Protein AF-A0A502FQY9-F1 (afdb_monomer_lite)

Structure (mmCIF, N/CA/C/O backbone):
data_AF-A0A502FQY9-F1
#
_entry.id   AF-A0A502FQY9-F1
#
loop_
_atom_site.group_PDB
_atom_site.id
_atom_site.type_symbol
_atom_site.label_atom_id
_atom_site.label_alt_id
_atom_site.label_comp_id
_atom_site.label_asym_id
_atom_site.label_entity_id
_atom_site.label_seq_id
_atom_site.pdbx_PDB_ins_code
_atom_site.Cartn_x
_atom_site.Cartn_y
_atom_site.Cartn_z
_atom_site.occupancy
_atom_site.B_iso_or_equiv
_atom_site.auth_seq_id
_atom_site.auth_comp_id
_atom_site.auth_asym_id
_atom_site.auth_atom_id
_atom_site.pdbx_PDB_model_num
ATOM 1 N N . MET A 1 1 ? -2.161 -17.679 1.940 1.00 51.16 1 MET A N 1
ATOM 2 C CA . MET A 1 1 ? -3.485 -17.216 1.469 1.00 51.16 1 MET A CA 1
ATOM 3 C C . MET A 1 1 ? -3.613 -15.766 1.897 1.00 51.16 1 MET A C 1
ATOM 5 O O . MET A 1 1 ? -3.228 -15.488 3.025 1.00 51.16 1 MET A O 1
ATOM 9 N N . GLY A 1 2 ? -4.012 -14.861 0.998 1.00 67.69 2 GLY A N 1
ATOM 10 C CA . GLY A 1 2 ? -4.220 -13.449 1.350 1.00 67.69 2 GLY A CA 1
ATOM 11 C C . GLY A 1 2 ? -5.407 -13.287 2.303 1.00 67.69 2 GLY A C 1
ATOM 12 O O . GLY A 1 2 ? -6.257 -14.173 2.361 1.00 67.69 2 GLY A O 1
ATOM 13 N N . GLN A 1 3 ? -5.429 -12.198 3.071 1.00 80.50 3 GLN A N 1
ATOM 14 C CA . GLN A 1 3 ? -6.544 -11.841 3.955 1.00 80.50 3 GLN A CA 1
ATOM 15 C C . GLN A 1 3 ? -7.267 -10.610 3.405 1.00 80.50 3 GLN A C 1
ATOM 17 O O . GLN A 1 3 ? -6.622 -9.696 2.891 1.00 80.50 3 GLN A O 1
ATOM 22 N N . SER A 1 4 ? -8.593 -10.557 3.535 1.00 87.44 4 SER A N 1
ATOM 23 C CA . SER A 1 4 ? -9.342 -9.333 3.226 1.00 87.44 4 SER A CA 1
ATOM 24 C C . SER A 1 4 ? -9.052 -8.229 4.240 1.00 87.44 4 SER A C 1
ATOM 26 O O . SER A 1 4 ? -8.632 -8.487 5.372 1.00 87.44 4 SER A O 1
ATOM 28 N N . LEU A 1 5 ? -9.315 -6.979 3.845 1.00 86.75 5 LEU A N 1
ATOM 29 C CA . LEU A 1 5 ? -9.178 -5.836 4.746 1.00 86.75 5 LEU A CA 1
ATOM 30 C C . LEU A 1 5 ? -10.007 -6.039 6.023 1.00 86.75 5 LEU A C 1
ATOM 32 O O . LEU A 1 5 ? -9.491 -5.826 7.113 1.00 86.75 5 LEU A O 1
ATOM 36 N N . ASP A 1 6 ? -11.242 -6.530 5.915 1.00 88.12 6 ASP A N 1
ATOM 37 C CA . ASP A 1 6 ? -12.105 -6.764 7.080 1.00 88.12 6 ASP A CA 1
ATOM 38 C C . ASP A 1 6 ? -11.527 -7.824 8.033 1.00 88.12 6 ASP A C 1
ATOM 40 O O . ASP A 1 6 ? -11.563 -7.654 9.252 1.00 88.12 6 ASP A O 1
ATOM 44 N N . GLN A 1 7 ? -10.932 -8.895 7.495 1.00 87.62 7 GLN A N 1
ATOM 45 C CA . GLN A 1 7 ? -10.260 -9.920 8.301 1.00 87.62 7 GLN A CA 1
ATOM 46 C C . GLN A 1 7 ? -9.033 -9.371 9.032 1.00 87.62 7 GLN A C 1
ATOM 48 O O . GLN A 1 7 ? -8.807 -9.738 10.188 1.00 87.62 7 GLN A O 1
ATOM 53 N N . ILE A 1 8 ? -8.259 -8.503 8.375 1.00 88.94 8 ILE A N 1
ATOM 54 C CA . ILE A 1 8 ? -7.119 -7.807 8.980 1.00 88.94 8 ILE A CA 1
ATOM 55 C C . ILE A 1 8 ? -7.612 -6.877 10.092 1.00 88.94 8 ILE A C 1
ATOM 57 O O . ILE A 1 8 ? -7.128 -6.956 11.221 1.00 88.94 8 ILE A O 1
ATOM 61 N N . LEU A 1 9 ? -8.615 -6.043 9.802 1.00 88.88 9 LEU A N 1
ATOM 62 C CA . LEU A 1 9 ? -9.161 -5.061 10.740 1.00 88.88 9 LEU A CA 1
ATOM 63 C C . LEU A 1 9 ? -9.801 -5.702 11.977 1.00 88.88 9 LEU A C 1
ATOM 65 O O . LEU A 1 9 ? -9.771 -5.107 13.052 1.00 88.88 9 LEU A O 1
ATOM 69 N N . ALA A 1 10 ? -10.320 -6.925 11.859 1.00 89.00 10 ALA A N 1
ATOM 70 C CA . ALA A 1 10 ? -10.834 -7.690 12.993 1.00 89.00 10 ALA A CA 1
ATOM 71 C C . ALA A 1 10 ? -9.738 -8.203 13.952 1.00 89.00 10 ALA A C 1
ATOM 73 O O . ALA A 1 10 ? -10.039 -8.534 15.098 1.00 89.00 10 ALA A O 1
ATOM 74 N N . GLN A 1 11 ? -8.483 -8.299 13.500 1.00 88.88 11 GLN A N 1
ATOM 75 C CA . GLN A 1 11 ? -7.381 -8.936 14.240 1.00 88.88 11 GLN A CA 1
ATOM 76 C C . GLN A 1 11 ? -6.278 -7.968 14.684 1.00 88.88 11 GLN A C 1
ATOM 78 O O . GLN A 1 11 ? -5.497 -8.303 15.581 1.00 88.88 11 GLN A O 1
ATOM 83 N N . VAL A 1 12 ? -6.182 -6.810 14.030 1.00 90.75 12 VAL A N 1
ATOM 84 C CA . VAL A 1 12 ? -5.069 -5.868 14.172 1.00 90.75 12 VAL A CA 1
ATOM 85 C C . VAL A 1 12 ? -5.253 -4.913 15.364 1.00 90.75 12 VAL A C 1
ATOM 87 O O . VAL A 1 12 ? -6.312 -4.312 15.580 1.00 90.75 12 VAL A O 1
ATOM 90 N N . GLY A 1 13 ? -4.205 -4.784 16.175 1.00 89.31 13 GLY A N 1
ATOM 91 C CA . GLY A 1 13 ? -4.070 -3.807 17.254 1.00 89.31 13 GLY A CA 1
ATOM 92 C C . GLY A 1 13 ? -3.469 -2.483 16.777 1.00 89.31 13 GLY A C 1
ATOM 93 O O . GLY A 1 13 ? -2.853 -2.418 15.722 1.00 89.31 13 GLY A O 1
ATOM 94 N N . ASP A 1 14 ? -3.653 -1.409 17.550 1.00 90.38 14 ASP A N 1
ATOM 95 C CA . ASP A 1 14 ? -2.985 -0.134 17.243 1.00 90.38 14 ASP A CA 1
ATOM 96 C C . ASP A 1 14 ? -1.467 -0.314 17.363 1.00 90.38 14 ASP A C 1
ATOM 98 O O . ASP A 1 14 ? -1.003 -0.877 18.355 1.00 90.38 14 ASP A O 1
ATOM 102 N N . GLY A 1 15 ? -0.714 0.125 16.355 1.00 87.94 15 GLY A N 1
ATOM 103 C CA . GLY A 1 15 ? 0.733 -0.080 16.268 1.00 87.94 15 GLY A CA 1
ATOM 104 C C . GLY A 1 15 ? 1.170 -1.445 15.723 1.00 87.94 15 GLY A C 1
ATOM 105 O O . GLY A 1 15 ? 2.368 -1.645 15.533 1.00 87.94 15 GLY A O 1
ATOM 106 N N . ASP A 1 16 ? 0.245 -2.369 15.436 1.00 91.00 16 ASP A N 1
ATOM 107 C CA . ASP A 1 16 ? 0.587 -3.618 14.750 1.00 91.00 16 ASP A CA 1
ATOM 108 C C . ASP A 1 16 ? 0.994 -3.342 13.296 1.00 91.00 16 ASP A C 1
ATOM 110 O O . ASP A 1 16 ? 0.508 -2.414 12.640 1.00 91.00 16 ASP A O 1
ATOM 114 N N . THR A 1 17 ? 1.852 -4.208 12.768 1.00 91.00 17 THR A N 1
ATOM 115 C CA . THR A 1 17 ? 2.366 -4.108 11.406 1.00 91.00 17 THR A CA 1
ATOM 116 C C . THR A 1 17 ? 1.635 -5.084 10.492 1.00 91.00 17 THR A C 1
ATOM 118 O O . THR A 1 17 ? 1.521 -6.267 10.795 1.00 91.00 17 THR A O 1
ATOM 121 N N . ILE A 1 18 ? 1.172 -4.625 9.335 1.00 89.88 18 ILE A N 1
ATOM 122 C CA . ILE A 1 18 ? 0.517 -5.447 8.318 1.00 89.88 18 ILE A CA 1
ATOM 123 C C . ILE A 1 18 ? 1.449 -5.587 7.121 1.00 89.88 18 ILE A C 1
ATOM 125 O O . ILE A 1 18 ? 1.831 -4.594 6.505 1.00 89.88 18 ILE A O 1
ATOM 129 N N . ASN A 1 19 ? 1.784 -6.825 6.770 1.00 87.50 19 ASN A N 1
ATOM 130 C CA . ASN A 1 19 ? 2.596 -7.132 5.599 1.00 87.50 19 ASN A CA 1
ATOM 131 C C . ASN A 1 19 ? 1.725 -7.017 4.345 1.00 87.50 19 ASN A C 1
ATOM 133 O O . ASN A 1 19 ? 0.639 -7.600 4.273 1.00 87.50 19 ASN A O 1
ATOM 137 N N . VAL A 1 20 ? 2.206 -6.288 3.344 1.00 87.19 20 VAL A N 1
ATOM 138 C CA . VAL A 1 20 ? 1.451 -5.948 2.140 1.00 87.19 20 VAL A CA 1
ATOM 139 C C . VAL A 1 20 ? 2.305 -6.175 0.901 1.00 87.19 20 VAL A C 1
ATOM 141 O O . VAL A 1 20 ? 3.488 -5.837 0.864 1.00 87.19 20 VAL A O 1
ATOM 144 N N . SER A 1 21 ? 1.676 -6.700 -0.149 1.00 85.88 21 SER A N 1
ATOM 145 C CA . SER A 1 21 ? 2.202 -6.616 -1.510 1.00 85.88 21 SER A CA 1
ATOM 146 C C . SER A 1 21 ? 1.310 -5.727 -2.357 1.00 85.88 21 SER A C 1
ATOM 148 O O . SER A 1 21 ? 0.088 -5.881 -2.356 1.00 85.88 21 SER A O 1
ATOM 150 N N . MET A 1 22 ? 1.926 -4.837 -3.117 1.00 84.94 22 MET A N 1
ATOM 151 C CA . MET A 1 22 ? 1.259 -3.977 -4.076 1.00 84.94 22 MET A CA 1
ATOM 152 C C . MET A 1 22 ? 1.730 -4.319 -5.480 1.00 84.94 22 MET A C 1
ATOM 154 O O . MET A 1 22 ? 2.911 -4.580 -5.685 1.00 84.94 22 MET A O 1
ATOM 158 N N . VAL A 1 23 ? 0.825 -4.283 -6.450 1.00 82.06 23 VAL A N 1
ATOM 159 C CA . VAL A 1 23 ? 1.150 -4.425 -7.871 1.00 82.06 23 VAL A CA 1
ATOM 160 C C . VAL A 1 23 ? 0.512 -3.274 -8.627 1.00 82.06 23 VAL A C 1
ATOM 162 O O . VAL A 1 23 ? -0.636 -2.911 -8.365 1.00 82.06 23 VAL A O 1
ATOM 165 N N . SER A 1 24 ? 1.249 -2.701 -9.572 1.00 79.56 24 SER A N 1
ATOM 166 C CA . SER A 1 24 ? 0.719 -1.721 -10.504 1.00 79.56 24 SER A CA 1
ATOM 167 C C . SER A 1 24 ? 1.080 -2.087 -11.936 1.00 79.56 24 SER A C 1
ATOM 169 O O . SER A 1 24 ? 2.211 -2.472 -12.217 1.00 79.56 24 SER A O 1
ATOM 171 N N . ASN A 1 25 ? 0.110 -1.982 -12.843 1.00 73.19 25 ASN A N 1
ATOM 172 C CA . ASN A 1 25 ? 0.365 -2.099 -14.276 1.00 73.19 25 ASN A CA 1
ATOM 173 C C . ASN A 1 25 ? 0.540 -0.692 -14.837 1.00 73.19 25 ASN A C 1
ATOM 175 O O . ASN A 1 25 ? -0.445 -0.025 -15.163 1.00 73.19 25 ASN A O 1
ATOM 179 N N . GLN A 1 26 ? 1.785 -0.234 -14.863 1.00 63.34 26 GLN A N 1
ATOM 180 C CA . GLN A 1 26 ? 2.131 1.079 -15.373 1.00 63.34 26 GLN A CA 1
ATOM 181 C C . GLN A 1 26 ? 2.461 0.909 -16.853 1.00 63.34 26 GLN A C 1
ATOM 183 O O . GLN A 1 26 ? 3.261 0.064 -17.240 1.00 63.34 26 GLN A O 1
ATOM 188 N N . ASP A 1 27 ? 1.787 1.670 -17.704 1.00 53.50 27 ASP A N 1
ATOM 189 C CA . ASP A 1 27 ? 2.149 1.797 -19.116 1.00 53.50 27 ASP A CA 1
ATOM 190 C C . ASP A 1 27 ? 2.053 0.495 -19.945 1.00 53.50 27 ASP A C 1
ATOM 192 O O . ASP A 1 27 ? 3.012 0.085 -20.590 1.00 53.50 27 ASP A O 1
ATOM 196 N N . ASN A 1 28 ? 0.868 -0.136 -19.973 1.00 48.47 28 ASN A N 1
ATOM 197 C CA . ASN A 1 28 ? 0.461 -1.165 -20.955 1.00 48.47 28 ASN A CA 1
ATOM 198 C C . ASN A 1 28 ? 1.466 -2.332 -21.168 1.00 48.47 28 ASN A C 1
ATOM 200 O O . ASN A 1 28 ? 1.429 -3.001 -22.203 1.00 48.47 28 ASN A O 1
ATOM 204 N N . GLY A 1 29 ? 2.362 -2.574 -20.201 1.00 48.16 29 GLY A N 1
ATOM 205 C CA . GLY A 1 29 ? 3.486 -3.500 -20.347 1.00 48.16 29 GLY A CA 1
ATOM 206 C C . GLY A 1 29 ? 4.486 -3.545 -19.183 1.00 48.16 29 GLY A C 1
ATOM 207 O O . GLY A 1 29 ? 5.155 -4.568 -19.041 1.00 48.16 29 GLY A O 1
ATOM 208 N N . ILE A 1 30 ? 4.586 -2.514 -18.328 1.00 55.84 30 ILE A N 1
ATOM 209 C CA . ILE A 1 30 ? 5.515 -2.513 -17.183 1.00 55.84 30 ILE A CA 1
ATOM 210 C C . ILE A 1 30 ? 4.746 -2.791 -15.887 1.00 55.84 30 ILE A C 1
ATOM 212 O O . ILE A 1 30 ? 4.132 -1.915 -15.278 1.00 55.84 30 ILE A O 1
ATOM 216 N N . ALA A 1 31 ? 4.813 -4.036 -15.417 1.00 58.81 31 ALA A N 1
ATOM 217 C CA . ALA A 1 31 ? 4.364 -4.359 -14.070 1.00 58.81 31 ALA A CA 1
ATOM 218 C C . ALA A 1 31 ? 5.412 -3.868 -13.057 1.00 58.81 31 ALA A C 1
ATOM 220 O O . ALA A 1 31 ? 6.583 -4.250 -13.133 1.00 58.81 31 ALA A O 1
ATOM 221 N N . SER A 1 32 ? 5.010 -3.044 -12.097 1.00 71.00 32 SER A N 1
ATOM 222 C CA . SER A 1 32 ? 5.785 -2.804 -10.882 1.00 71.00 32 SER A CA 1
ATOM 223 C C . SER A 1 32 ? 5.134 -3.543 -9.724 1.00 71.00 32 SER A C 1
ATOM 225 O O . SER A 1 32 ? 3.911 -3.683 -9.661 1.00 71.00 32 SER A O 1
ATOM 227 N N . TYR A 1 33 ? 5.950 -4.050 -8.808 1.00 75.50 33 TYR A N 1
ATOM 228 C CA . TYR A 1 33 ? 5.453 -4.594 -7.555 1.00 75.50 33 TYR A CA 1
ATOM 229 C C . TYR A 1 33 ? 6.251 -4.017 -6.397 1.00 75.50 33 TYR A C 1
ATOM 231 O O . TYR A 1 33 ? 7.446 -3.754 -6.516 1.00 75.50 33 TYR A O 1
ATOM 239 N N . ALA A 1 34 ? 5.580 -3.793 -5.279 1.00 78.31 34 ALA A N 1
ATOM 240 C CA . ALA A 1 34 ? 6.203 -3.346 -4.052 1.00 78.31 34 ALA A CA 1
ATOM 241 C C . ALA A 1 34 ? 5.830 -4.299 -2.926 1.00 78.31 34 ALA A C 1
ATOM 243 O O . ALA A 1 34 ? 4.692 -4.759 -2.843 1.00 78.31 34 ALA A O 1
ATOM 244 N N . VAL A 1 35 ? 6.789 -4.595 -2.060 1.00 80.56 35 VAL A N 1
ATOM 245 C CA . VAL A 1 35 ? 6.553 -5.372 -0.843 1.00 80.56 35 VAL A CA 1
ATOM 246 C C . VAL A 1 35 ? 7.053 -4.583 0.348 1.00 80.56 35 VAL A C 1
ATOM 248 O O . VAL A 1 35 ? 8.053 -3.868 0.271 1.00 80.56 35 VAL A O 1
ATOM 251 N N . GLY A 1 36 ? 6.323 -4.688 1.444 1.00 85.19 36 GLY A N 1
ATOM 252 C CA . GLY A 1 36 ? 6.646 -3.958 2.649 1.00 85.19 36 GLY A CA 1
ATOM 253 C C . GLY A 1 36 ? 5.558 -4.106 3.688 1.00 85.19 36 GLY A C 1
ATOM 254 O O . GLY A 1 36 ? 4.709 -4.998 3.621 1.00 85.19 36 GLY A O 1
ATOM 255 N N . SER A 1 37 ? 5.606 -3.202 4.648 1.00 88.31 37 SER A N 1
ATOM 256 C CA . SER A 1 37 ? 4.842 -3.292 5.874 1.00 88.31 37 SER A CA 1
ATOM 257 C C . SER A 1 37 ? 4.205 -1.950 6.201 1.00 88.31 37 SER A C 1
ATOM 259 O O . SER A 1 37 ? 4.853 -0.909 6.096 1.00 88.31 37 SER A O 1
ATOM 261 N N . LEU A 1 38 ? 2.931 -1.968 6.588 1.00 90.81 38 LEU A N 1
ATOM 262 C CA . LEU A 1 38 ? 2.192 -0.783 7.017 1.00 90.81 38 LEU A CA 1
ATOM 263 C C . LEU A 1 38 ? 1.856 -0.895 8.498 1.00 90.81 38 LEU A C 1
ATOM 265 O O . LEU A 1 38 ? 1.286 -1.893 8.927 1.00 90.81 38 LEU A O 1
ATOM 269 N N . VAL A 1 39 ? 2.156 0.144 9.262 1.00 92.56 39 VAL A N 1
ATOM 270 C CA . VAL A 1 39 ? 1.718 0.282 10.647 1.00 92.56 39 VAL A CA 1
ATOM 271 C C . VAL A 1 39 ? 0.246 0.672 10.651 1.00 92.56 39 VAL A C 1
ATOM 273 O O . VAL A 1 39 ? -0.170 1.595 9.944 1.00 92.56 39 VAL A O 1
ATOM 276 N N . PHE A 1 40 ? -0.556 -0.046 11.431 1.00 92.62 40 PHE A N 1
ATOM 277 C CA . PHE A 1 40 ? -1.951 0.297 11.637 1.00 92.62 40 PHE A CA 1
ATOM 278 C C . PHE A 1 40 ? -2.097 1.337 12.740 1.00 92.62 40 PHE A C 1
ATOM 280 O O . PHE A 1 40 ? -1.624 1.155 13.860 1.00 92.62 40 PHE A O 1
ATOM 287 N N . HIS A 1 41 ? -2.824 2.401 12.422 1.00 91.06 41 HIS A N 1
ATOM 288 C CA . HIS A 1 41 ? -3.241 3.423 13.363 1.00 91.06 41 HIS A CA 1
ATOM 289 C C . HIS A 1 41 ? -4.761 3.395 13.481 1.00 91.06 41 HIS A C 1
ATOM 291 O O . HIS A 1 41 ? -5.478 3.643 12.501 1.00 91.06 41 HIS A O 1
ATOM 297 N N . LYS A 1 42 ? -5.266 3.111 14.682 1.00 88.56 42 LYS A N 1
ATOM 298 C CA . LYS A 1 42 ? -6.704 3.157 14.964 1.00 88.56 42 LYS A CA 1
ATOM 299 C C . LYS A 1 42 ? -7.240 4.573 14.778 1.00 88.56 42 LYS A C 1
ATOM 301 O O . LYS A 1 42 ? -6.528 5.566 14.925 1.00 88.56 42 LYS A O 1
ATOM 306 N N . ALA A 1 43 ? -8.530 4.663 14.461 1.00 85.88 43 ALA A N 1
ATOM 307 C CA . ALA A 1 43 ? -9.210 5.949 14.422 1.00 85.88 43 ALA A CA 1
ATOM 308 C C . ALA A 1 43 ? -9.120 6.620 15.801 1.00 85.88 43 ALA A C 1
ATOM 310 O O . ALA A 1 43 ? -9.351 5.980 16.828 1.00 85.88 43 ALA A O 1
ATOM 311 N N . THR A 1 44 ? -8.799 7.910 15.819 1.00 77.19 44 THR A N 1
ATOM 312 C CA . THR A 1 44 ? -8.756 8.723 17.042 1.00 77.19 44 THR A CA 1
ATOM 313 C C . THR A 1 44 ? -9.689 9.921 16.877 1.00 77.19 44 THR A C 1
ATOM 315 O O . THR A 1 44 ? -9.854 10.432 15.773 1.00 77.19 44 THR A O 1
ATOM 318 N N . GLY A 1 45 ? -10.323 10.390 17.953 1.00 64.25 45 GLY A N 1
ATOM 319 C CA . GLY A 1 45 ? -11.094 11.644 17.924 1.00 64.25 45 GLY A CA 1
ATOM 320 C C . GLY A 1 45 ? -12.615 11.532 18.078 1.00 64.25 45 GLY A C 1
ATOM 321 O O . GLY A 1 45 ? -13.178 10.444 18.155 1.00 64.25 45 GLY A O 1
ATOM 322 N N . GLY A 1 46 ? -13.245 12.706 18.228 1.00 56.09 46 GLY A N 1
ATOM 323 C CA . GLY A 1 46 ? -14.449 12.919 19.039 1.00 56.09 46 GLY A CA 1
ATOM 324 C C . GLY A 1 46 ? -15.830 12.778 18.389 1.00 56.09 46 GLY A C 1
ATOM 325 O O . GLY A 1 46 ? -15.996 12.696 17.175 1.00 56.09 46 GLY A O 1
ATOM 326 N N . VAL A 1 47 ? -16.840 12.817 19.264 1.00 52.56 47 VAL A N 1
ATOM 327 C CA . VAL A 1 47 ? -18.279 12.808 18.959 1.00 52.56 47 VAL A CA 1
ATOM 328 C C . VAL A 1 47 ? -18.852 14.197 19.262 1.00 52.56 47 VAL A C 1
ATOM 330 O O . VAL A 1 47 ? -18.773 14.621 20.408 1.00 52.56 47 VAL A O 1
ATOM 333 N N . ILE A 1 48 ? -19.383 14.881 18.238 1.00 50.03 48 ILE A N 1
ATOM 334 C CA . ILE A 1 48 ? -20.352 16.015 18.170 1.00 50.03 48 ILE A CA 1
ATOM 335 C C . ILE A 1 48 ? -20.196 17.245 19.121 1.00 50.03 48 ILE A C 1
ATOM 337 O O . ILE A 1 48 ? -20.646 18.325 18.755 1.00 50.03 48 ILE A O 1
ATOM 341 N N . PHE A 1 49 ? -19.497 17.192 20.258 1.00 51.69 49 PHE A N 1
ATOM 342 C CA . PHE A 1 49 ? -19.379 18.289 21.232 1.00 51.69 49 PHE A CA 1
ATOM 343 C C . PHE A 1 49 ? -17.932 18.497 21.713 1.00 51.69 49 PHE A C 1
ATOM 345 O O . PHE A 1 49 ? -17.546 18.058 22.791 1.00 51.69 49 PHE A O 1
ATOM 352 N N . GLY A 1 50 ? -17.115 19.189 20.912 1.00 63.34 50 GLY A N 1
ATOM 353 C CA . GLY A 1 50 ? -15.833 19.752 21.373 1.00 63.34 50 GLY A CA 1
ATOM 354 C C . GLY A 1 50 ? -14.681 18.762 21.596 1.00 63.34 50 GLY A C 1
ATOM 355 O O . GLY A 1 50 ? -13.663 19.140 22.171 1.00 63.34 50 GLY A O 1
ATOM 356 N N . GLY A 1 51 ? -14.816 17.511 21.147 1.00 64.81 51 GLY A N 1
ATOM 357 C CA . GLY A 1 51 ? -13.731 16.530 21.198 1.00 64.81 51 GLY A CA 1
ATOM 358 C C . GLY A 1 51 ? -12.573 16.843 20.233 1.00 64.81 51 GLY A C 1
ATOM 359 O O . GLY A 1 51 ? -12.718 17.675 19.331 1.00 64.81 51 GLY A O 1
ATOM 360 N N . PRO A 1 52 ? -11.419 16.165 20.389 1.00 69.50 52 PRO A N 1
ATOM 361 C CA . PRO A 1 52 ? -10.296 16.300 19.465 1.00 69.50 52 PRO A CA 1
ATOM 362 C C . PRO A 1 52 ? -10.716 15.955 18.029 1.00 69.50 52 PRO A C 1
ATOM 364 O O . PRO A 1 52 ? -11.665 15.190 17.820 1.00 69.50 52 PRO A O 1
ATOM 367 N N . ARG A 1 53 ? -10.009 16.530 17.041 1.00 71.62 53 ARG A N 1
ATOM 368 C CA . ARG A 1 53 ? -10.291 16.323 15.609 1.00 71.62 53 ARG A CA 1
ATOM 369 C C . ARG A 1 53 ? -10.417 14.829 15.306 1.00 71.62 53 ARG A C 1
ATOM 371 O O . ARG A 1 53 ? -9.590 14.039 15.751 1.00 71.62 53 ARG A O 1
ATOM 378 N N . PHE A 1 54 ? -11.450 14.465 14.549 1.00 78.19 54 PHE A N 1
ATOM 379 C CA . PHE A 1 54 ? -11.612 13.103 14.058 1.00 78.19 54 PHE A CA 1
ATOM 380 C C . PHE A 1 54 ? -10.503 12.785 13.050 1.00 78.19 54 PHE A C 1
ATOM 382 O O . PHE A 1 54 ? -10.362 13.464 12.030 1.00 78.19 54 PHE A O 1
ATOM 389 N N . HIS A 1 55 ? -9.737 11.744 13.344 1.00 77.81 55 HIS A N 1
ATOM 390 C CA . HIS A 1 55 ? -8.747 11.143 12.471 1.00 77.81 55 HIS A CA 1
ATOM 391 C C . HIS A 1 55 ? -9.226 9.732 12.112 1.00 77.81 55 HIS A C 1
ATOM 393 O O . HIS A 1 55 ? -9.370 8.897 13.012 1.00 77.81 55 HIS A O 1
ATOM 399 N N . PRO A 1 56 ? -9.480 9.441 10.823 1.00 83.31 56 PRO A N 1
ATOM 400 C CA . PRO A 1 56 ? -9.870 8.101 10.409 1.00 83.31 56 PRO A CA 1
ATOM 401 C C . PRO A 1 56 ? -8.744 7.103 10.697 1.00 83.31 56 PRO A C 1
ATOM 403 O O . PRO A 1 56 ? -7.572 7.481 10.796 1.00 83.31 56 PRO A O 1
ATOM 406 N N . ALA A 1 57 ? -9.102 5.822 10.803 1.00 89.50 57 ALA A N 1
ATOM 407 C CA . ALA A 1 57 ? -8.107 4.759 10.873 1.00 89.50 57 ALA A CA 1
ATOM 408 C C . ALA A 1 57 ? -7.230 4.799 9.615 1.00 89.50 57 ALA A C 1
ATOM 410 O O . ALA A 1 57 ? -7.706 5.144 8.528 1.00 89.50 57 ALA A O 1
ATOM 411 N N . ARG A 1 58 ? -5.945 4.472 9.743 1.00 91.69 58 ARG A N 1
ATOM 412 C CA . ARG A 1 58 ? -5.027 4.488 8.602 1.00 91.69 58 ARG A CA 1
ATOM 413 C C . ARG A 1 58 ? -3.962 3.407 8.683 1.00 91.69 58 ARG A C 1
ATOM 415 O O . ARG A 1 58 ? -3.622 2.937 9.761 1.00 91.69 58 ARG A O 1
ATOM 422 N N . LEU A 1 59 ? -3.435 3.055 7.520 1.00 91.50 59 LEU A N 1
ATOM 423 C CA . LEU A 1 59 ? -2.254 2.221 7.335 1.00 91.50 59 LEU A CA 1
ATOM 424 C C . LEU A 1 59 ? -1.130 3.108 6.815 1.00 91.50 59 LEU A C 1
ATOM 426 O O . LEU A 1 59 ? -1.348 3.844 5.855 1.00 91.50 59 LEU A O 1
ATOM 430 N N . GLU A 1 60 ? 0.048 3.066 7.420 1.00 92.25 60 GLU A N 1
ATOM 431 C CA . GLU A 1 60 ? 1.141 3.979 7.078 1.00 92.25 60 GLU A CA 1
ATOM 432 C C . GLU A 1 60 ? 2.478 3.238 7.003 1.00 92.25 60 GLU A C 1
ATOM 434 O O . GLU A 1 60 ? 2.807 2.448 7.881 1.00 92.25 60 GLU A O 1
ATOM 439 N N . SER A 1 61 ? 3.251 3.460 5.939 1.00 89.12 61 SER A N 1
ATOM 440 C CA . SER A 1 61 ? 4.610 2.925 5.826 1.00 89.12 61 SER A CA 1
ATOM 441 C C . SER A 1 61 ? 5.524 3.614 6.833 1.00 89.12 61 SER A C 1
ATOM 443 O O . SER A 1 61 ? 5.536 4.846 6.887 1.00 89.12 61 SER A O 1
ATOM 445 N N . ASP A 1 62 ? 6.336 2.847 7.557 1.00 81.00 62 ASP A N 1
ATOM 446 C CA . ASP A 1 62 ? 7.364 3.406 8.437 1.00 81.00 62 ASP A CA 1
ATOM 447 C C . ASP A 1 62 ? 8.397 4.200 7.603 1.00 81.00 62 ASP A C 1
ATOM 449 O O . ASP A 1 62 ? 9.005 3.634 6.689 1.00 81.00 62 ASP A O 1
ATOM 453 N N . PRO A 1 63 ? 8.641 5.494 7.891 1.00 69.06 63 PRO A N 1
ATOM 454 C CA . PRO A 1 63 ? 9.692 6.271 7.234 1.00 69.06 63 PRO A CA 1
ATOM 455 C C . PRO A 1 63 ? 11.095 5.655 7.364 1.00 69.06 63 PRO A C 1
ATOM 457 O O . PRO A 1 63 ? 11.947 5.903 6.510 1.00 69.06 63 PRO A O 1
ATOM 460 N N . GLY A 1 64 ? 11.343 4.864 8.414 1.00 67.81 64 GLY A N 1
ATOM 461 C CA . GLY A 1 64 ? 12.577 4.103 8.616 1.00 67.81 64 GLY A CA 1
ATOM 462 C C . GLY A 1 64 ? 12.640 2.787 7.831 1.00 67.81 64 GLY A C 1
ATOM 463 O O . GLY A 1 64 ? 13.733 2.256 7.630 1.00 67.81 64 GLY A O 1
ATOM 464 N N . GLN A 1 65 ? 11.499 2.279 7.351 1.00 72.62 65 GLN A N 1
ATOM 465 C CA . GLN A 1 65 ? 11.380 1.060 6.541 1.00 72.62 65 GLN A CA 1
ATOM 466 C C . GLN A 1 65 ? 10.383 1.252 5.380 1.00 72.62 65 GLN A C 1
ATOM 468 O O . GLN A 1 65 ? 9.316 0.631 5.354 1.00 72.62 65 GLN A O 1
ATOM 473 N N . PRO A 1 66 ? 10.707 2.116 4.398 1.00 74.88 66 PRO A N 1
ATOM 474 C CA . PRO A 1 66 ? 9.861 2.305 3.226 1.00 74.88 66 PRO A CA 1
ATOM 475 C C . PRO A 1 66 ? 9.781 1.029 2.384 1.00 74.88 66 PRO A C 1
ATOM 477 O O . PRO A 1 66 ? 10.699 0.206 2.385 1.00 74.88 66 PRO A O 1
ATOM 480 N N . PHE A 1 67 ? 8.702 0.905 1.611 1.00 75.88 67 PHE A N 1
ATOM 481 C CA . PHE A 1 67 ? 8.487 -0.234 0.721 1.00 75.88 67 PHE A CA 1
ATOM 482 C C . PHE A 1 67 ? 9.602 -0.322 -0.319 1.00 75.88 67 PHE A C 1
ATOM 484 O O . PHE A 1 67 ? 10.014 0.696 -0.886 1.00 75.88 67 PHE A O 1
ATOM 491 N N . ASP A 1 68 ? 10.034 -1.549 -0.602 1.00 71.94 68 ASP A N 1
ATOM 492 C CA . ASP A 1 68 ? 10.919 -1.837 -1.721 1.00 71.94 68 ASP A CA 1
ATOM 493 C C . ASP A 1 68 ? 10.079 -1.992 -2.983 1.00 71.94 68 ASP A C 1
ATOM 495 O O . ASP A 1 68 ? 9.300 -2.941 -3.112 1.00 71.94 68 ASP A O 1
ATOM 499 N N . MET A 1 69 ? 10.220 -1.039 -3.906 1.00 73.50 69 MET A N 1
ATOM 500 C CA . MET A 1 69 ? 9.569 -1.088 -5.206 1.00 73.50 69 MET A CA 1
ATOM 501 C C . MET A 1 69 ? 10.513 -1.669 -6.258 1.00 73.50 69 MET A C 1
ATOM 503 O O . MET A 1 69 ? 11.627 -1.186 -6.480 1.00 73.50 69 MET A O 1
ATOM 507 N N . PHE A 1 70 ? 10.014 -2.686 -6.950 1.00 70.19 70 PHE A N 1
ATOM 508 C CA . PHE A 1 70 ? 10.677 -3.382 -8.036 1.00 70.19 70 PHE A CA 1
ATOM 509 C C . PHE A 1 70 ? 9.946 -3.075 -9.343 1.00 70.19 70 PHE A C 1
ATOM 511 O O . PHE A 1 70 ? 8.732 -3.261 -9.458 1.00 70.19 70 PHE A O 1
ATOM 518 N N . PHE A 1 71 ? 10.692 -2.634 -10.350 1.00 63.34 71 PHE A N 1
ATOM 519 C CA . PHE A 1 71 ? 10.191 -2.528 -11.717 1.00 63.34 71 PHE 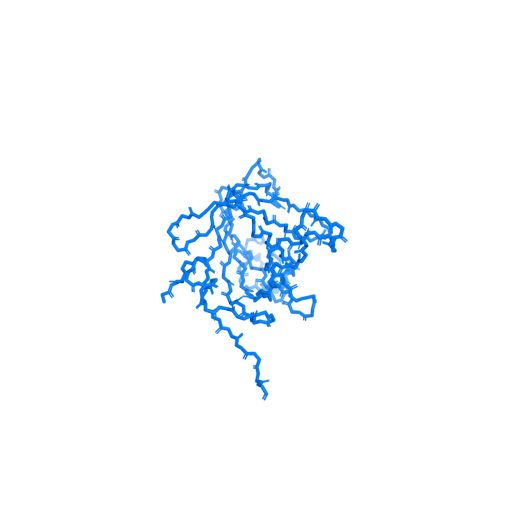A CA 1
ATOM 520 C C . PHE A 1 71 ? 10.552 -3.814 -12.463 1.00 63.34 71 PHE A C 1
ATOM 522 O O . PHE A 1 71 ? 11.730 -4.169 -12.535 1.00 63.34 71 PHE A O 1
ATOM 529 N N . SER A 1 72 ? 9.555 -4.546 -12.974 1.00 54.44 72 SER A N 1
ATOM 530 C CA . SER A 1 72 ? 9.779 -5.869 -13.588 1.00 54.44 72 SER A CA 1
ATOM 531 C C . SER A 1 72 ? 10.568 -5.831 -14.905 1.00 54.44 72 SER A C 1
ATOM 533 O O . SER A 1 72 ? 11.012 -6.875 -15.384 1.00 54.44 72 SER A O 1
ATOM 535 N N . ASP A 1 73 ? 10.796 -4.646 -15.475 1.00 51.03 73 ASP A N 1
ATOM 536 C CA . ASP A 1 73 ? 11.598 -4.434 -16.680 1.00 51.03 73 ASP A CA 1
ATOM 537 C C . ASP A 1 73 ? 13.111 -4.288 -16.404 1.00 51.03 73 ASP A C 1
ATOM 539 O O . ASP A 1 73 ? 13.917 -4.445 -17.325 1.00 51.03 73 ASP A O 1
ATOM 543 N N . ARG A 1 74 ? 13.538 -4.082 -15.147 1.00 47.16 74 ARG A N 1
ATOM 544 C CA . ARG A 1 74 ? 14.959 -4.030 -14.754 1.00 47.16 74 ARG A CA 1
ATOM 545 C C . ARG A 1 74 ? 15.530 -5.450 -14.636 1.00 47.16 74 ARG A C 1
ATOM 547 O O . ARG A 1 74 ? 15.584 -6.029 -13.552 1.00 47.16 74 ARG A O 1
ATOM 554 N N . ARG A 1 75 ? 15.958 -6.045 -15.755 1.00 45.38 75 ARG A N 1
ATOM 555 C CA . ARG A 1 75 ? 16.603 -7.374 -15.755 1.00 45.38 75 ARG A CA 1
ATOM 556 C C . ARG A 1 75 ? 17.947 -7.323 -15.013 1.00 45.38 75 ARG A C 1
ATOM 558 O O . ARG A 1 75 ? 18.781 -6.465 -15.261 1.00 45.38 75 ARG A O 1
ATOM 565 N N . LEU A 1 76 ? 18.133 -8.287 -14.114 1.00 43.91 76 LEU A N 1
ATOM 566 C CA . LEU A 1 76 ? 19.173 -8.450 -13.083 1.00 43.91 76 LEU A CA 1
ATOM 567 C C . LEU A 1 76 ? 20.660 -8.434 -13.516 1.00 43.91 76 LEU A C 1
ATOM 569 O O . LEU A 1 76 ? 21.523 -8.712 -12.686 1.00 43.91 76 LEU A O 1
ATOM 573 N N . ALA A 1 77 ? 21.000 -8.136 -14.768 1.00 47.28 77 ALA A N 1
ATOM 574 C CA . ALA A 1 77 ? 22.375 -8.213 -15.256 1.00 47.28 77 ALA A CA 1
ATOM 575 C C . ALA A 1 77 ? 22.965 -6.811 -15.466 1.00 47.28 77 ALA A C 1
ATOM 577 O O . ALA A 1 77 ? 22.583 -6.100 -16.392 1.00 47.28 77 ALA A O 1
ATOM 578 N N . ILE A 1 78 ? 23.943 -6.421 -14.639 1.00 51.94 78 ILE A N 1
ATOM 579 C CA . ILE A 1 78 ? 24.929 -5.431 -15.084 1.00 51.94 78 ILE A CA 1
ATOM 580 C C . ILE A 1 78 ? 25.743 -6.141 -16.162 1.00 51.94 78 ILE A C 1
ATOM 582 O O . ILE A 1 78 ? 26.545 -7.018 -15.837 1.00 51.94 78 ILE A O 1
ATOM 586 N N . ASP A 1 79 ? 25.516 -5.809 -17.431 1.00 50.34 79 ASP A N 1
ATOM 587 C CA . ASP A 1 79 ? 26.311 -6.391 -18.507 1.00 50.34 79 ASP A CA 1
ATOM 588 C C . ASP A 1 79 ? 27.787 -6.000 -18.306 1.00 50.34 79 ASP A C 1
ATOM 590 O O . ASP A 1 79 ? 28.108 -4.799 -18.325 1.00 50.34 79 ASP A O 1
ATOM 594 N N . PRO A 1 80 ? 28.709 -6.970 -18.116 1.00 56.81 80 PRO A N 1
ATOM 595 C CA . PRO A 1 80 ? 30.131 -6.665 -18.122 1.00 56.81 80 PRO A CA 1
ATOM 596 C C . PRO A 1 80 ? 30.493 -6.011 -19.465 1.00 56.81 80 PRO A C 1
ATOM 598 O O . PRO A 1 80 ? 29.871 -6.318 -20.490 1.00 56.81 80 PRO A O 1
ATOM 601 N N . PRO A 1 81 ? 31.464 -5.078 -19.496 1.00 57.91 81 PRO A N 1
ATOM 602 C CA . PRO A 1 81 ? 31.866 -4.446 -20.745 1.00 57.91 81 PRO A CA 1
ATOM 603 C C . PRO A 1 81 ? 32.245 -5.524 -21.777 1.00 57.91 81 PRO A C 1
ATOM 605 O O . PRO A 1 81 ? 32.885 -6.513 -21.407 1.00 57.91 81 PRO A O 1
ATOM 608 N N . PRO A 1 82 ? 31.840 -5.373 -23.054 1.00 56.94 82 PRO A N 1
ATOM 609 C CA . PRO A 1 82 ? 32.163 -6.352 -24.082 1.00 56.94 82 PRO A CA 1
ATOM 610 C C . PRO A 1 82 ? 33.679 -6.524 -24.184 1.00 56.94 82 PRO A C 1
ATOM 612 O O . PRO A 1 82 ? 34.438 -5.565 -24.011 1.00 56.94 82 PRO A O 1
ATOM 615 N N . ALA A 1 83 ? 34.120 -7.749 -24.473 1.00 67.81 83 ALA A N 1
ATOM 616 C CA . ALA A 1 83 ? 35.532 -8.020 -24.697 1.00 67.81 83 ALA A CA 1
ATOM 617 C C . ALA A 1 83 ? 36.066 -7.110 -25.825 1.00 67.81 83 ALA A C 1
ATOM 619 O O . ALA A 1 83 ? 35.318 -6.823 -26.773 1.00 67.81 83 ALA A O 1
ATOM 620 N N . PRO A 1 84 ? 37.332 -6.652 -25.756 1.00 70.94 84 PRO A N 1
ATOM 621 C CA . PRO A 1 84 ? 37.914 -5.790 -26.780 1.00 70.94 84 PRO A CA 1
ATOM 622 C C . PRO A 1 84 ? 37.697 -6.365 -28.186 1.00 70.94 84 PRO A C 1
ATOM 624 O O . PRO A 1 84 ? 37.971 -7.537 -28.428 1.00 70.94 84 PRO A O 1
ATOM 627 N N . GLY A 1 85 ? 37.177 -5.550 -29.108 1.00 64.88 85 GLY A N 1
ATOM 628 C CA . GLY A 1 85 ? 36.904 -5.969 -30.488 1.00 64.88 85 GLY A CA 1
ATOM 629 C C . GLY A 1 85 ? 35.563 -6.681 -30.718 1.00 64.88 85 GLY A C 1
ATOM 630 O O . GLY A 1 85 ? 35.328 -7.158 -31.825 1.00 64.88 85 GLY A O 1
ATOM 631 N N . THR A 1 86 ? 34.668 -6.739 -29.724 1.00 61.06 86 THR A N 1
ATOM 632 C CA . THR A 1 86 ? 33.303 -7.272 -29.896 1.00 61.06 86 THR A CA 1
ATOM 633 C C . THR A 1 86 ? 32.238 -6.175 -29.820 1.00 61.06 86 THR A C 1
ATOM 635 O O . THR A 1 86 ? 32.341 -5.238 -29.028 1.00 61.06 86 THR A O 1
ATOM 638 N N . PHE A 1 87 ? 31.185 -6.297 -30.631 1.00 50.03 87 PHE A N 1
ATOM 639 C CA . PHE A 1 87 ? 29.958 -5.519 -30.458 1.00 50.03 87 PHE A CA 1
ATOM 640 C C . PHE A 1 87 ? 29.108 -6.221 -29.390 1.00 50.03 87 PHE A C 1
ATOM 642 O O . PHE A 1 87 ? 28.722 -7.376 -29.567 1.00 50.03 87 PHE A O 1
ATOM 649 N N . GLY A 1 88 ? 28.869 -5.561 -28.252 1.00 55.22 88 GLY A N 1
ATOM 650 C CA . GLY A 1 88 ? 28.036 -6.103 -27.171 1.00 55.22 88 GLY A CA 1
ATOM 651 C C . GLY A 1 88 ? 26.618 -6.470 -27.639 1.00 55.22 88 GLY A C 1
ATOM 652 O O . GLY A 1 88 ? 26.139 -5.978 -28.661 1.00 55.22 88 GLY A O 1
ATOM 653 N N . ARG A 1 89 ? 25.928 -7.350 -26.901 1.00 44.66 89 ARG A N 1
ATOM 654 C CA . ARG A 1 89 ? 24.557 -7.764 -27.237 1.00 44.66 89 ARG A CA 1
ATOM 655 C C . ARG A 1 89 ? 23.549 -6.694 -26.789 1.00 44.66 89 ARG A C 1
ATOM 657 O O . ARG A 1 89 ? 23.143 -6.685 -25.640 1.00 44.66 89 ARG A O 1
ATOM 664 N N . GLY A 1 90 ? 23.104 -5.840 -27.712 1.00 49.53 90 GLY A N 1
ATOM 665 C CA . GLY A 1 90 ? 21.931 -4.968 -27.527 1.00 49.53 90 GLY A CA 1
ATOM 666 C C . GLY A 1 90 ? 22.150 -3.675 -26.714 1.00 49.53 90 GLY A C 1
ATOM 667 O O . GLY A 1 90 ? 23.279 -3.362 -26.327 1.00 49.53 90 GLY A O 1
ATOM 668 N N . PRO A 1 91 ? 21.082 -2.873 -26.508 1.00 45.50 91 PRO A N 1
ATOM 669 C CA . PRO A 1 91 ? 21.134 -1.632 -25.732 1.00 45.50 91 PRO A CA 1
ATOM 670 C C . PRO A 1 91 ? 21.562 -1.907 -24.283 1.00 45.50 91 PRO A C 1
ATOM 672 O O . PRO A 1 91 ? 20.907 -2.667 -23.576 1.00 45.50 91 PRO A O 1
ATOM 675 N N . ARG A 1 92 ? 22.663 -1.287 -23.840 1.00 50.16 92 ARG A N 1
ATOM 676 C CA . ARG A 1 92 ? 23.219 -1.454 -22.485 1.00 50.16 92 ARG A CA 1
ATOM 677 C C . ARG A 1 92 ? 22.373 -0.696 -21.458 1.00 50.16 92 ARG A C 1
ATOM 679 O O . ARG A 1 92 ? 22.081 0.479 -21.670 1.00 50.16 92 ARG A O 1
ATOM 686 N N . GLN A 1 93 ? 22.058 -1.320 -20.323 1.00 45.25 93 GLN A N 1
ATOM 687 C CA . GLN A 1 93 ? 21.426 -0.656 -19.176 1.00 45.25 93 GLN A CA 1
ATOM 688 C C . GLN A 1 93 ? 22.511 -0.120 -18.216 1.00 45.25 93 GLN A C 1
ATOM 690 O O . GLN A 1 93 ? 23.288 -0.909 -17.682 1.00 45.25 93 GLN A O 1
ATOM 695 N N . PRO A 1 94 ? 22.614 1.202 -17.981 1.00 44.31 94 PRO A N 1
ATOM 696 C CA . PRO A 1 94 ? 23.724 1.791 -17.225 1.00 44.31 94 PRO A CA 1
ATOM 697 C C . PRO A 1 94 ? 23.515 1.860 -15.695 1.00 44.31 94 PRO A C 1
ATOM 699 O O . PRO A 1 94 ? 24.266 2.568 -15.028 1.00 44.31 94 PRO A O 1
ATOM 702 N N . PHE A 1 95 ? 22.518 1.177 -15.111 1.00 46.41 95 PHE A N 1
ATOM 703 C CA . PHE A 1 95 ? 22.192 1.287 -13.675 1.00 46.41 95 PHE A CA 1
ATOM 704 C C . PHE A 1 95 ? 21.840 -0.061 -13.008 1.00 46.41 95 PHE A C 1
ATOM 706 O O . PHE A 1 95 ? 21.352 -0.982 -13.660 1.00 46.41 95 PHE A O 1
ATOM 713 N N . ASN A 1 96 ? 22.096 -0.168 -11.695 1.00 46.50 96 ASN A N 1
ATOM 714 C CA . ASN A 1 96 ? 22.021 -1.394 -10.882 1.00 46.50 96 ASN A CA 1
ATOM 715 C C . ASN A 1 96 ? 20.608 -1.641 -10.298 1.00 46.50 96 ASN A C 1
ATOM 717 O O . ASN A 1 96 ? 20.036 -0.746 -9.679 1.00 46.50 96 ASN A O 1
ATOM 721 N N . ALA A 1 97 ? 20.073 -2.863 -10.429 1.00 49.47 97 ALA A N 1
ATOM 722 C CA . ALA A 1 97 ? 18.785 -3.281 -9.851 1.00 49.47 97 ALA A CA 1
ATOM 723 C C . ALA A 1 97 ? 18.788 -3.416 -8.309 1.00 49.47 97 ALA A C 1
ATOM 725 O O . ALA A 1 97 ? 17.724 -3.532 -7.711 1.00 49.47 97 ALA A O 1
ATOM 726 N N . ASN A 1 98 ? 19.956 -3.344 -7.657 1.00 47.94 98 ASN A N 1
ATOM 727 C CA . ASN A 1 98 ? 20.082 -3.317 -6.191 1.00 47.94 98 ASN A CA 1
ATOM 728 C C . ASN A 1 98 ? 19.740 -1.954 -5.563 1.00 47.94 98 ASN A C 1
ATOM 730 O O . ASN A 1 98 ? 19.739 -1.829 -4.341 1.00 47.94 98 ASN A O 1
ATOM 734 N N . ALA A 1 99 ? 19.467 -0.930 -6.373 1.00 52.97 99 ALA A N 1
ATOM 735 C CA . ALA A 1 99 ? 18.854 0.310 -5.916 1.00 52.97 99 ALA A CA 1
ATOM 736 C C . ALA A 1 99 ? 17.335 0.198 -6.120 1.00 52.97 99 ALA A C 1
ATOM 738 O O . ALA A 1 99 ? 16.795 0.681 -7.120 1.00 52.97 99 ALA A O 1
ATOM 739 N N . THR A 1 100 ? 16.658 -0.524 -5.220 1.00 60.44 100 THR A N 1
ATOM 740 C CA . THR A 1 100 ? 15.192 -0.512 -5.156 1.00 60.44 100 THR A CA 1
ATOM 741 C C . THR A 1 100 ? 14.738 0.895 -4.808 1.00 60.44 100 THR A C 1
ATOM 743 O O . THR A 1 100 ? 15.294 1.552 -3.924 1.00 60.44 100 THR A O 1
ATOM 746 N N . GLU A 1 101 ? 13.735 1.380 -5.531 1.00 70.25 101 GLU A N 1
ATOM 747 C CA . GLU A 1 101 ? 13.160 2.677 -5.208 1.00 70.25 101 GLU A CA 1
ATOM 748 C C . GLU A 1 101 ? 12.344 2.556 -3.930 1.00 70.25 101 GLU A C 1
ATOM 750 O O . GLU A 1 101 ? 11.689 1.538 -3.682 1.00 70.25 101 GLU A O 1
ATOM 755 N N . LYS A 1 102 ? 12.388 3.609 -3.117 1.00 76.12 102 LYS A N 1
ATOM 756 C CA . LYS A 1 102 ? 11.656 3.655 -1.858 1.00 76.12 102 LYS A CA 1
ATOM 757 C C . LYS A 1 102 ? 10.287 4.272 -2.073 1.00 76.12 102 LYS A C 1
ATOM 759 O O . LYS A 1 102 ? 10.158 5.359 -2.636 1.00 76.12 102 LYS A O 1
ATOM 764 N N . LEU A 1 103 ? 9.272 3.563 -1.599 1.00 79.38 103 LEU A N 1
ATOM 765 C CA . LEU A 1 103 ? 7.881 3.954 -1.733 1.00 79.38 103 LEU A CA 1
ATOM 766 C C . LEU A 1 103 ? 7.291 4.254 -0.352 1.00 79.38 103 LEU A C 1
ATOM 768 O O . LEU A 1 103 ? 7.306 3.409 0.544 1.00 79.38 103 LEU A O 1
ATOM 772 N N . GLY A 1 104 ? 6.768 5.469 -0.193 1.00 85.25 104 GLY A N 1
ATOM 773 C CA . GLY A 1 104 ? 5.950 5.851 0.954 1.00 85.25 104 GLY A CA 1
ATOM 774 C C . GLY A 1 104 ? 4.478 5.604 0.651 1.00 85.25 104 GLY A C 1
ATOM 775 O O . GLY A 1 104 ? 3.988 5.999 -0.409 1.00 85.25 104 GLY A O 1
ATOM 776 N N . VAL A 1 105 ? 3.762 4.969 1.571 1.00 89.38 105 VAL A N 1
ATOM 777 C CA . VAL A 1 105 ? 2.353 4.606 1.393 1.00 89.38 105 VAL A CA 1
ATOM 778 C C . VAL A 1 105 ? 1.567 5.018 2.627 1.00 89.38 105 VAL A C 1
ATOM 780 O O . VAL A 1 105 ? 1.929 4.680 3.751 1.00 89.38 105 VAL A O 1
ATOM 783 N N . THR A 1 106 ? 0.450 5.707 2.419 1.00 91.81 106 THR A N 1
ATOM 784 C CA . THR A 1 106 ? -0.534 5.961 3.474 1.00 91.81 106 THR A CA 1
ATOM 785 C C . THR A 1 106 ? -1.922 5.645 2.946 1.00 91.81 106 THR A C 1
ATOM 787 O O . THR A 1 106 ? -2.345 6.240 1.962 1.00 91.81 106 THR A O 1
ATOM 790 N N . ILE A 1 107 ? -2.655 4.738 3.586 1.00 91.75 107 ILE A N 1
ATOM 791 C CA . ILE A 1 107 ? -4.031 4.386 3.224 1.00 91.75 107 ILE A CA 1
ATOM 792 C C . ILE A 1 107 ? -4.959 4.864 4.334 1.00 91.75 107 ILE A C 1
ATOM 794 O O . ILE A 1 107 ? -4.906 4.361 5.451 1.00 91.75 107 ILE A O 1
ATOM 798 N N . SER A 1 108 ? -5.819 5.829 4.024 1.00 91.19 108 SER A N 1
ATOM 799 C CA . SER A 1 108 ? -6.883 6.285 4.917 1.00 91.19 108 SER A CA 1
ATOM 800 C C . SER A 1 108 ? -8.101 5.373 4.773 1.00 91.19 108 SER A C 1
ATOM 802 O O . SER A 1 108 ? -8.701 5.278 3.698 1.00 91.19 108 SER A O 1
ATOM 804 N N . LEU A 1 109 ? -8.469 4.711 5.867 1.00 87.56 109 LEU A N 1
ATOM 805 C CA . LEU A 1 109 ? -9.564 3.753 5.953 1.00 87.56 109 LEU A CA 1
ATOM 806 C C . LEU A 1 109 ? -10.846 4.489 6.370 1.00 87.56 109 LEU A C 1
ATOM 808 O O . LEU A 1 109 ? -11.200 4.564 7.546 1.00 87.56 109 LEU A O 1
ATOM 812 N N . GLY A 1 110 ? -11.503 5.112 5.389 1.00 75.75 110 GLY A N 1
ATOM 813 C CA . GLY A 1 110 ? -12.837 5.706 5.538 1.00 75.75 110 GLY A CA 1
ATOM 814 C C . GLY A 1 110 ? -13.964 4.760 5.110 1.00 75.75 110 GLY A C 1
ATOM 815 O O . GLY A 1 110 ? -13.714 3.606 4.757 1.00 75.75 110 GLY A O 1
ATOM 816 N N . ALA A 1 111 ? -15.201 5.271 5.086 1.00 72.56 111 ALA A N 1
ATOM 817 C CA . ALA A 1 111 ? -16.287 4.619 4.355 1.00 72.56 111 ALA A CA 1
ATOM 818 C C . ALA A 1 111 ? -15.870 4.485 2.883 1.00 72.56 111 ALA A C 1
ATOM 820 O O . ALA A 1 111 ? -15.411 5.468 2.303 1.00 72.56 111 ALA A O 1
ATOM 821 N N . SER A 1 112 ? -15.977 3.276 2.320 1.00 75.00 112 SER A N 1
ATOM 822 C CA . SER A 1 112 ? -15.539 2.979 0.951 1.00 75.00 112 SER A CA 1
ATOM 823 C C . SER A 1 112 ? -16.034 4.052 -0.039 1.00 75.00 112 SER A C 1
ATOM 825 O O . SER A 1 112 ? -17.221 4.393 -0.010 1.00 75.00 112 SER A O 1
ATOM 827 N N . PRO A 1 113 ? -15.155 4.581 -0.907 1.00 82.62 113 PRO A N 1
ATOM 828 C CA . PRO A 1 113 ? -13.810 4.079 -1.185 1.00 82.62 113 PRO A CA 1
ATOM 829 C C . PRO A 1 113 ? -12.727 4.567 -0.206 1.00 82.62 113 PRO A C 1
ATOM 831 O O . PRO A 1 113 ? -12.784 5.668 0.339 1.00 82.62 113 PRO A O 1
ATOM 834 N N . HIS A 1 114 ? -11.694 3.746 -0.014 1.00 89.81 114 HIS A N 1
ATOM 835 C CA . HIS A 1 114 ? -10.503 4.124 0.749 1.00 89.81 114 HIS A CA 1
ATOM 836 C C . HIS A 1 114 ? -9.576 4.995 -0.105 1.00 89.81 114 HIS A C 1
ATOM 838 O O . HIS A 1 114 ? -9.576 4.903 -1.333 1.00 89.81 114 HIS A O 1
ATOM 844 N N . VAL A 1 115 ? -8.751 5.827 0.530 1.00 90.69 115 VAL A N 1
ATOM 845 C CA . VAL A 1 115 ? -7.826 6.719 -0.190 1.00 90.69 115 VAL A CA 1
ATOM 846 C C . VAL A 1 115 ? -6.394 6.341 0.139 1.00 90.69 115 VAL A C 1
ATOM 848 O O . VAL A 1 115 ? -5.982 6.416 1.294 1.00 90.69 115 VAL A O 1
ATOM 851 N N . MET A 1 116 ? -5.628 5.969 -0.881 1.00 92.06 116 MET A N 1
ATOM 852 C CA . MET A 1 116 ? -4.194 5.728 -0.787 1.00 92.06 116 MET A CA 1
ATOM 853 C C . MET A 1 116 ? -3.420 6.932 -1.315 1.00 92.06 116 MET A C 1
ATOM 855 O O . MET A 1 116 ? -3.584 7.336 -2.462 1.00 92.06 116 MET A O 1
ATOM 859 N N . GLN A 1 117 ? -2.535 7.474 -0.489 1.00 91.38 117 GLN A N 1
ATOM 860 C CA . GLN A 1 117 ? -1.498 8.405 -0.892 1.00 91.38 117 GLN A CA 1
ATOM 861 C C . GLN A 1 117 ? -0.203 7.635 -1.138 1.00 91.38 117 GLN A C 1
ATOM 863 O O . GLN A 1 117 ? 0.336 6.993 -0.236 1.00 91.38 117 GLN A O 1
ATOM 868 N N . LEU A 1 118 ? 0.305 7.743 -2.359 1.00 87.31 118 LEU A N 1
ATOM 869 C CA . LEU A 1 118 ? 1.552 7.149 -2.806 1.00 87.31 118 LEU A CA 1
ATOM 870 C C . LEU A 1 118 ? 2.619 8.234 -2.920 1.00 87.31 118 LEU A C 1
ATOM 872 O O . LEU A 1 118 ? 2.398 9.236 -3.595 1.00 87.31 118 LEU A O 1
ATOM 876 N N . SER A 1 119 ? 3.762 8.047 -2.268 1.00 85.56 1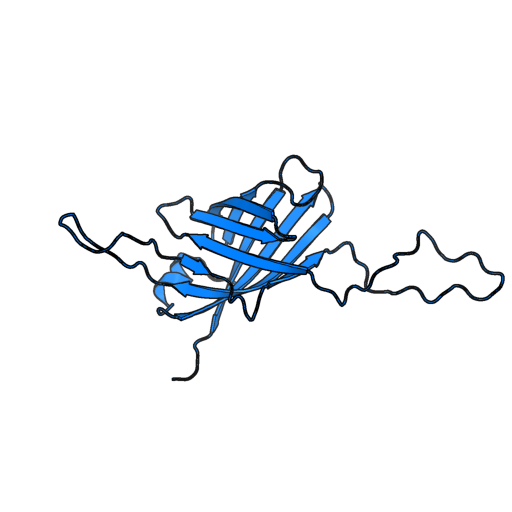19 SER A N 1
ATOM 877 C CA . SER A 1 119 ? 4.894 8.976 -2.304 1.00 85.56 119 SER A CA 1
ATOM 878 C C . SER A 1 119 ? 6.099 8.297 -2.944 1.00 85.56 119 SER A C 1
ATOM 880 O O . SER A 1 119 ? 6.629 7.335 -2.394 1.00 85.56 119 SER A O 1
ATOM 882 N N . VAL A 1 120 ? 6.529 8.794 -4.102 1.00 76.88 120 VAL A N 1
ATOM 883 C CA . VAL A 1 120 ? 7.638 8.234 -4.890 1.00 76.88 120 VAL A CA 1
ATOM 884 C C . VAL A 1 120 ? 8.326 9.358 -5.662 1.00 76.88 120 VAL A C 1
ATOM 886 O O . VAL A 1 120 ? 7.657 10.270 -6.141 1.00 76.88 120 VAL A O 1
ATOM 889 N N . PHE A 1 121 ? 9.658 9.344 -5.753 1.00 71.06 121 PHE A N 1
ATOM 890 C CA . PHE A 1 121 ? 10.438 10.385 -6.452 1.00 71.06 121 PHE A CA 1
ATOM 891 C C . PHE A 1 121 ? 10.110 11.831 -6.023 1.00 71.06 121 PHE A C 1
ATOM 893 O O . PHE A 1 121 ? 10.077 12.747 -6.841 1.00 71.06 121 PHE A O 1
ATOM 900 N N . GLY A 1 122 ? 9.793 12.046 -4.741 1.00 69.56 122 GLY A N 1
ATOM 901 C CA . GLY A 1 122 ? 9.372 13.358 -4.226 1.00 69.56 122 GLY A CA 1
ATOM 902 C C . GLY A 1 122 ? 7.979 13.815 -4.683 1.00 69.56 122 GLY A C 1
ATOM 903 O O . GLY A 1 122 ? 7.519 14.874 -4.262 1.00 69.56 122 GLY A O 1
ATOM 904 N N . SER A 1 123 ? 7.284 13.014 -5.492 1.00 76.06 123 SER A N 1
ATOM 905 C CA . SER A 1 123 ? 5.917 13.256 -5.947 1.00 76.06 123 SER A CA 1
ATOM 906 C C . SER A 1 123 ? 4.913 12.503 -5.082 1.00 76.06 123 SER A C 1
ATOM 908 O O . SER A 1 123 ? 5.188 11.405 -4.594 1.00 76.06 123 SER A O 1
ATOM 910 N N . LYS A 1 124 ? 3.728 13.095 -4.903 1.00 83.00 124 LYS A N 1
ATOM 911 C CA . LYS A 1 124 ? 2.603 12.485 -4.189 1.00 83.00 124 LYS A CA 1
ATOM 912 C C . LYS A 1 124 ? 1.436 12.278 -5.140 1.00 83.00 124 LYS A C 1
ATOM 914 O O . LYS A 1 124 ? 1.016 13.217 -5.807 1.00 83.00 124 LYS A O 1
ATOM 919 N N . SER A 1 125 ? 0.904 11.065 -5.158 1.00 84.75 125 SER A N 1
ATOM 920 C CA . SER A 1 125 ? -0.256 10.677 -5.957 1.00 84.75 125 SER A CA 1
ATOM 921 C C . SER A 1 125 ? -1.363 10.149 -5.059 1.00 84.75 125 SER A C 1
ATOM 923 O O . SER A 1 125 ? -1.087 9.473 -4.070 1.00 84.75 125 SER A O 1
ATOM 925 N N . LEU A 1 126 ? -2.613 10.443 -5.406 1.00 89.25 126 LEU A N 1
ATOM 926 C CA . LEU A 1 126 ? -3.785 9.905 -4.721 1.00 89.25 126 LEU A CA 1
ATOM 927 C C . LEU A 1 126 ? -4.436 8.827 -5.585 1.00 89.25 126 LEU A C 1
ATOM 929 O O . LEU A 1 126 ? -4.628 9.012 -6.785 1.00 89.25 126 LEU A O 1
ATOM 933 N N . VAL A 1 127 ? -4.781 7.710 -4.956 1.00 89.44 127 VAL A N 1
ATOM 934 C CA . VAL A 1 127 ? -5.430 6.558 -5.577 1.00 89.44 127 VAL A CA 1
ATOM 935 C C . VAL A 1 127 ? -6.658 6.204 -4.753 1.00 89.44 127 VAL A C 1
ATOM 937 O O . VAL A 1 127 ? -6.574 6.007 -3.541 1.00 89.44 127 VAL A O 1
ATOM 940 N N . THR A 1 128 ? -7.805 6.123 -5.416 1.00 91.69 128 THR A N 1
ATOM 941 C CA . THR A 1 128 ? -9.055 5.697 -4.780 1.00 91.69 128 THR A CA 1
ATOM 942 C C . THR A 1 128 ? -9.145 4.179 -4.869 1.00 91.69 128 THR A C 1
ATOM 944 O O . THR A 1 128 ? -9.111 3.626 -5.965 1.00 91.69 128 THR A O 1
ATOM 947 N N . LEU A 1 129 ? -9.224 3.510 -3.723 1.00 91.75 129 LEU A N 1
ATOM 948 C CA . LEU A 1 129 ? -9.198 2.059 -3.587 1.00 91.75 129 LEU A CA 1
ATOM 949 C C . LEU A 1 129 ? -10.575 1.526 -3.184 1.00 91.75 129 LEU A C 1
ATOM 951 O O . LEU 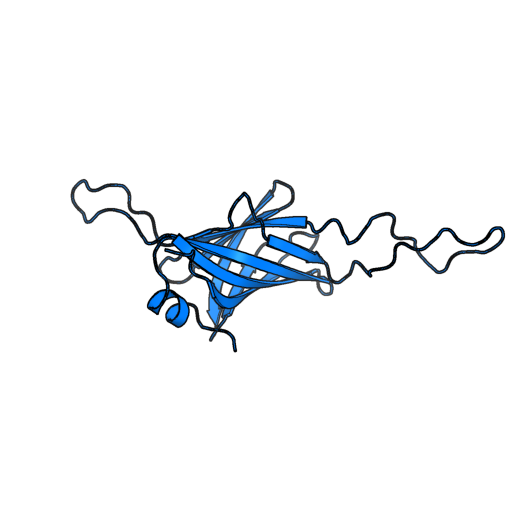A 1 129 ? -11.181 1.994 -2.221 1.00 91.75 129 LEU A O 1
ATOM 955 N N . THR A 1 130 ? -11.034 0.497 -3.888 1.00 91.69 130 THR A N 1
ATOM 956 C CA . THR A 1 130 ? -12.280 -0.218 -3.602 1.00 91.69 130 THR A CA 1
ATOM 957 C C . THR A 1 130 ? -11.965 -1.666 -3.225 1.00 91.69 130 THR A C 1
ATOM 959 O O . THR A 1 130 ? -11.122 -2.285 -3.882 1.00 91.69 130 THR A O 1
ATOM 962 N N . PRO A 1 131 ? -12.616 -2.232 -2.196 1.00 88.38 131 PRO A N 1
ATOM 963 C CA . PRO A 1 131 ? -12.496 -3.654 -1.893 1.00 88.38 131 PRO A CA 1
ATOM 964 C C . PRO A 1 131 ? -13.003 -4.533 -3.044 1.00 88.38 131 PRO A C 1
ATOM 966 O O . PRO A 1 131 ? -14.093 -4.315 -3.572 1.00 88.38 131 PRO A O 1
ATOM 969 N N . MET A 1 132 ? -12.225 -5.550 -3.409 1.00 87.12 132 MET A N 1
ATOM 970 C CA . MET A 1 132 ? -12.581 -6.575 -4.389 1.00 87.12 132 MET A CA 1
ATOM 971 C C . MET A 1 132 ? -12.119 -7.941 -3.865 1.00 87.12 132 MET A C 1
ATOM 973 O O . MET A 1 132 ? -10.996 -8.377 -4.118 1.00 87.12 132 MET A O 1
ATOM 977 N N . GLY A 1 133 ? -12.985 -8.606 -3.095 1.00 86.69 133 GLY A N 1
ATOM 978 C CA . GLY A 1 133 ? -12.624 -9.830 -2.373 1.00 86.69 133 GLY A CA 1
ATOM 979 C C . GLY A 1 133 ? -11.534 -9.556 -1.334 1.00 86.69 133 GLY A C 1
ATOM 980 O O . GLY A 1 133 ? -11.686 -8.670 -0.497 1.00 86.69 133 GLY A O 1
ATOM 981 N N . ASP A 1 134 ? -10.417 -10.277 -1.428 1.00 86.94 134 ASP A N 1
ATOM 982 C CA . ASP A 1 134 ? -9.279 -10.142 -0.506 1.00 86.94 134 ASP A CA 1
ATOM 983 C C . ASP A 1 134 ? -8.275 -9.045 -0.919 1.00 86.94 134 ASP A C 1
ATOM 985 O O . ASP A 1 134 ? -7.168 -8.963 -0.388 1.00 86.94 134 ASP A O 1
ATOM 989 N N . LEU A 1 135 ? -8.642 -8.209 -1.895 1.00 88.25 135 LEU A N 1
ATOM 990 C CA . LEU A 1 135 ? -7.785 -7.177 -2.478 1.00 88.25 135 LEU A CA 1
ATOM 991 C C . LEU A 1 135 ? -8.403 -5.788 -2.322 1.00 88.25 135 LEU A C 1
ATOM 993 O O . LEU A 1 135 ? -9.625 -5.635 -2.293 1.00 88.25 135 LEU A O 1
ATOM 997 N N . LEU A 1 136 ? -7.558 -4.758 -2.325 1.00 90.50 136 LEU A N 1
ATOM 998 C CA . LEU A 1 136 ? -7.980 -3.397 -2.649 1.00 90.50 136 LEU A CA 1
ATOM 999 C C . LEU A 1 136 ? -7.514 -3.046 -4.055 1.00 90.50 136 LEU A C 1
ATOM 1001 O O . LEU A 1 136 ? -6.332 -3.179 -4.365 1.00 90.50 136 LEU A O 1
ATOM 1005 N N . VAL A 1 137 ? -8.432 -2.577 -4.895 1.00 90.06 137 VAL A N 1
ATOM 1006 C CA . VAL A 1 137 ? -8.152 -2.241 -6.293 1.00 90.06 137 VAL A CA 1
ATOM 1007 C C . VAL A 1 137 ? -8.538 -0.796 -6.562 1.00 90.06 137 VAL A C 1
ATOM 1009 O O . VAL A 1 137 ? -9.600 -0.339 -6.143 1.00 90.06 137 VAL A O 1
ATOM 1012 N N . GLY A 1 138 ? -7.685 -0.065 -7.270 1.00 89.62 138 GLY A N 1
ATOM 1013 C CA . GLY A 1 138 ? -7.951 1.320 -7.630 1.00 89.62 138 GLY A CA 1
ATOM 1014 C C . GLY A 1 138 ? -7.307 1.742 -8.933 1.00 89.62 138 GLY A C 1
ATOM 1015 O O . GLY A 1 138 ? -6.368 1.113 -9.420 1.00 89.62 138 GLY A O 1
ATOM 1016 N N . LEU A 1 139 ? -7.818 2.841 -9.477 1.00 86.19 139 LEU A N 1
ATOM 1017 C CA . LEU A 1 139 ? -7.215 3.550 -10.597 1.00 86.19 139 LEU A CA 1
ATOM 1018 C C . LEU A 1 139 ? -6.557 4.818 -10.064 1.00 86.19 139 LEU A C 1
ATOM 1020 O O . LEU A 1 139 ? -7.156 5.566 -9.289 1.00 86.19 139 LEU A O 1
ATOM 1024 N N . GLY A 1 140 ? -5.313 5.037 -10.466 1.00 81.38 140 GLY A N 1
ATOM 1025 C CA . GLY A 1 140 ? -4.533 6.209 -10.097 1.00 81.38 140 GLY A CA 1
ATOM 1026 C C . GLY A 1 140 ? -3.763 6.767 -11.287 1.00 81.38 140 GLY A C 1
ATOM 1027 O O . GLY A 1 140 ? -3.762 6.156 -12.362 1.00 81.38 140 GLY A O 1
ATOM 1028 N N . PRO A 1 141 ? -3.094 7.915 -11.110 1.00 77.25 14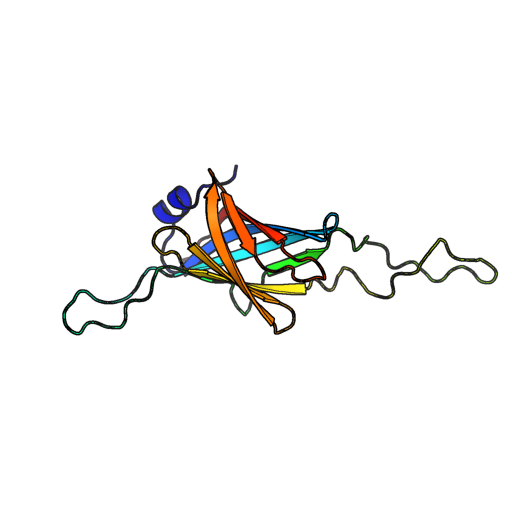1 PRO A N 1
ATOM 1029 C CA . PRO A 1 141 ? -2.176 8.420 -12.121 1.00 77.25 141 PRO A CA 1
ATOM 1030 C C . PRO A 1 141 ? -1.051 7.403 -12.357 1.00 77.25 141 PRO A C 1
ATOM 1032 O O . PRO A 1 141 ? -0.623 6.710 -11.426 1.00 77.25 141 PRO A O 1
ATOM 1035 N N . SER A 1 142 ? -0.572 7.309 -13.600 1.00 72.00 142 SER A N 1
ATOM 1036 C CA . SER A 1 142 ? 0.672 6.581 -13.851 1.00 72.00 142 SER A CA 1
ATOM 1037 C C . SER A 1 142 ? 1.828 7.299 -13.161 1.00 72.00 142 SER A C 1
ATOM 1039 O O . SER A 1 142 ? 1.837 8.526 -13.070 1.00 72.00 142 SER A O 1
ATOM 1041 N N . LEU A 1 143 ? 2.801 6.537 -12.662 1.00 65.25 143 LEU A N 1
ATOM 1042 C CA . LEU A 1 143 ? 4.090 7.090 -12.235 1.00 65.25 143 LEU A CA 1
ATOM 1043 C C . LEU A 1 143 ? 5.049 7.206 -13.435 1.00 65.25 143 LEU A C 1
ATOM 1045 O O . LEU A 1 143 ? 6.170 7.681 -13.268 1.00 65.25 143 LEU A O 1
ATOM 1049 N N . GLY A 1 144 ? 4.603 6.770 -14.622 1.00 61.12 144 GLY A N 1
ATOM 1050 C CA . GLY A 1 144 ? 5.242 6.924 -15.928 1.00 61.12 144 GLY A CA 1
ATOM 1051 C C . GLY A 1 144 ? 4.420 7.792 -16.892 1.00 61.12 144 GLY A C 1
ATOM 1052 O O . GLY A 1 144 ? 3.757 8.743 -16.482 1.00 61.12 144 GLY A O 1
ATOM 1053 N N . ASN A 1 145 ? 4.461 7.468 -18.189 1.00 55.47 145 ASN A N 1
ATOM 1054 C CA . ASN A 1 145 ? 3.884 8.292 -19.263 1.00 55.47 145 ASN A CA 1
ATOM 1055 C C . ASN A 1 145 ? 2.443 7.892 -19.666 1.00 55.47 145 ASN A C 1
ATOM 1057 O O . ASN A 1 145 ? 1.907 8.444 -20.629 1.00 55.47 145 ASN A O 1
ATOM 1061 N N . SER A 1 146 ? 1.798 6.938 -18.980 1.00 57.66 146 SER A N 1
ATOM 1062 C CA . SER A 1 146 ? 0.393 6.560 -19.234 1.00 57.66 146 SER A CA 1
ATOM 1063 C C . SER A 1 146 ? -0.626 7.520 -18.612 1.00 57.66 146 SER A C 1
ATOM 1065 O O . SER A 1 146 ? -0.399 8.141 -17.576 1.00 57.66 146 SER A O 1
ATOM 1067 N N . ALA A 1 147 ? -1.816 7.563 -19.221 1.00 63.31 147 ALA A N 1
ATOM 1068 C CA . ALA A 1 147 ? -2.971 8.315 -18.739 1.00 63.31 147 ALA A CA 1
ATOM 1069 C C . ALA A 1 147 ? -3.547 7.780 -17.409 1.00 63.31 147 ALA A C 1
ATOM 1071 O O . ALA A 1 147 ? -4.149 8.547 -16.661 1.00 63.31 147 ALA A O 1
ATOM 1072 N N . ALA A 1 148 ? -3.380 6.484 -17.110 1.00 73.81 148 ALA A N 1
ATOM 1073 C CA . ALA A 1 148 ? -3.831 5.858 -15.864 1.00 73.81 148 ALA A CA 1
ATOM 1074 C C . ALA A 1 148 ? -3.097 4.534 -15.590 1.00 73.81 148 ALA A C 1
ATOM 1076 O O . ALA A 1 148 ? -2.642 3.867 -16.525 1.00 73.81 148 ALA A O 1
ATOM 1077 N N . SER A 1 149 ? -3.055 4.141 -14.315 1.00 77.94 149 SER A N 1
ATOM 1078 C CA . SER A 1 149 ? -2.515 2.863 -13.844 1.00 77.94 149 SER A CA 1
ATOM 1079 C C . SER A 1 149 ? -3.482 2.180 -12.881 1.00 77.94 149 SER A C 1
ATOM 1081 O O . SER A 1 149 ? -4.133 2.829 -12.058 1.00 77.94 149 SER A O 1
ATOM 1083 N N . VAL A 1 150 ? -3.560 0.850 -12.972 1.00 85.12 150 VAL A N 1
ATOM 1084 C CA . VAL A 1 150 ? -4.268 0.018 -11.990 1.00 85.12 150 VAL A CA 1
ATOM 1085 C C . VAL A 1 150 ? -3.332 -0.232 -10.817 1.00 85.12 150 VAL A C 1
ATOM 1087 O O . VAL A 1 150 ? -2.158 -0.535 -11.026 1.00 85.12 150 VAL A O 1
ATOM 1090 N N . PHE 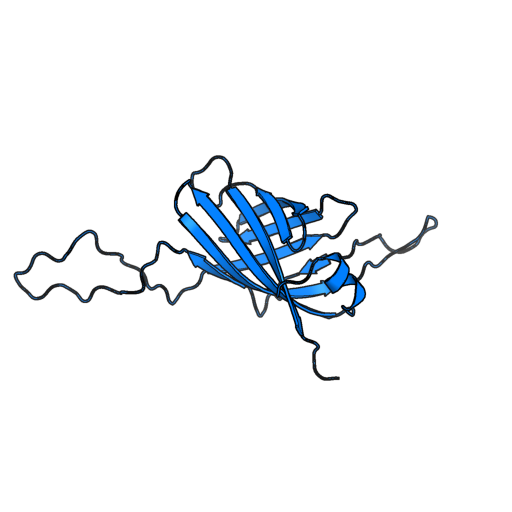A 1 151 ? -3.849 -0.125 -9.601 1.00 87.12 151 PHE A N 1
ATOM 1091 C CA . PHE A 1 151 ? -3.161 -0.462 -8.362 1.00 87.12 151 PHE A CA 1
ATOM 1092 C C . PHE A 1 151 ? -3.938 -1.559 -7.652 1.00 87.12 151 PHE A C 1
ATOM 1094 O O . PHE A 1 151 ? -5.149 -1.446 -7.472 1.00 87.12 151 PHE A O 1
ATOM 1101 N N . VAL A 1 152 ? -3.231 -2.605 -7.244 1.00 88.31 152 VAL A N 1
ATOM 1102 C CA . VAL A 1 152 ? -3.769 -3.720 -6.470 1.00 88.31 152 VAL A CA 1
ATOM 1103 C C . VAL A 1 152 ? -2.960 -3.836 -5.190 1.00 88.31 152 VAL A C 1
ATOM 1105 O O . VAL A 1 152 ? -1.734 -3.867 -5.243 1.00 88.31 152 VAL A O 1
ATOM 1108 N N . VAL A 1 153 ? -3.637 -3.908 -4.051 1.00 89.19 153 VAL A N 1
ATOM 1109 C CA . VAL A 1 153 ? -3.042 -4.089 -2.726 1.00 89.19 153 VAL A CA 1
ATOM 1110 C C . VAL A 1 153 ? -3.567 -5.397 -2.147 1.00 89.19 153 VAL A C 1
ATOM 1112 O O . VAL A 1 153 ? -4.780 -5.592 -2.070 1.00 89.19 153 VAL A O 1
ATOM 1115 N N . ALA A 1 154 ? -2.661 -6.283 -1.746 1.00 88.56 154 ALA A N 1
ATOM 1116 C CA . ALA A 1 154 ? -2.979 -7.548 -1.095 1.00 88.56 154 ALA A CA 1
ATOM 1117 C C . ALA A 1 154 ? -2.361 -7.593 0.304 1.00 88.56 154 ALA A C 1
ATOM 1119 O O . ALA A 1 154 ? -1.190 -7.243 0.482 1.00 88.56 154 ALA A O 1
ATOM 1120 N N . PHE A 1 155 ? -3.132 -8.063 1.284 1.00 87.50 155 PHE A N 1
ATOM 1121 C CA . PHE A 1 155 ? -2.671 -8.223 2.660 1.00 87.50 155 PHE A CA 1
ATOM 1122 C C . PHE A 1 155 ? -2.174 -9.650 2.887 1.00 87.50 155 PHE A C 1
ATOM 1124 O O . PHE A 1 155 ? -2.876 -10.627 2.619 1.00 87.50 155 PHE A O 1
ATOM 1131 N N . LEU A 1 156 ? -0.938 -9.764 3.367 1.00 83.69 156 LEU A N 1
ATOM 1132 C CA . LEU A 1 156 ? -0.222 -11.033 3.502 1.00 83.69 156 LEU A CA 1
ATOM 1133 C C . LEU A 1 156 ? -0.236 -11.575 4.937 1.00 83.69 156 LEU A C 1
ATOM 1135 O O . LEU A 1 156 ? 0.003 -12.764 5.139 1.00 83.69 156 LEU A O 1
ATOM 1139 N N . GLY A 1 157 ? -0.512 -10.721 5.925 1.00 83.94 157 GLY A N 1
ATOM 1140 C CA . GLY A 1 157 ? -0.634 -11.095 7.334 1.00 83.94 157 GLY A CA 1
ATOM 1141 C C . GLY A 1 157 ? -0.260 -9.961 8.286 1.00 83.94 157 GLY A C 1
ATOM 1142 O O . GLY A 1 157 ? 0.125 -8.876 7.850 1.00 83.94 157 GLY A O 1
ATOM 1143 N N . ILE A 1 158 ? -0.361 -10.231 9.588 1.00 86.62 158 ILE A N 1
ATOM 1144 C CA . ILE A 1 158 ? -0.069 -9.282 10.671 1.00 86.62 158 ILE A CA 1
ATOM 1145 C C . ILE A 1 158 ? 1.192 -9.741 11.411 1.00 86.62 158 ILE A C 1
ATOM 1147 O O . ILE A 1 158 ? 1.310 -1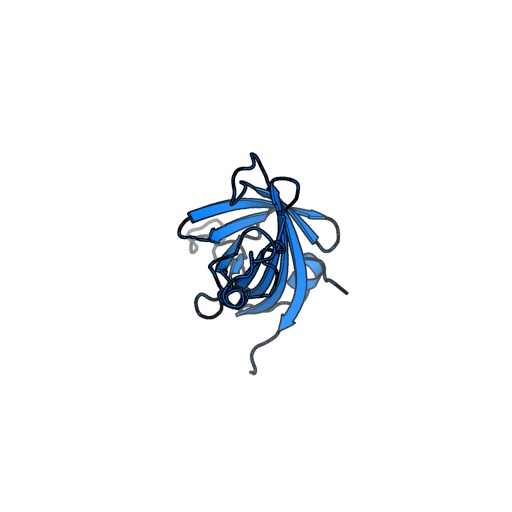0.909 11.782 1.00 86.62 158 ILE A O 1
ATOM 1151 N N . THR A 1 159 ? 2.107 -8.811 11.659 1.00 85.94 159 THR A N 1
ATOM 1152 C CA . THR A 1 159 ? 3.292 -8.972 12.501 1.00 85.94 159 THR A CA 1
ATOM 1153 C C . THR A 1 159 ? 3.134 -8.072 13.723 1.00 85.94 159 THR A C 1
ATOM 1155 O O . THR A 1 159 ? 2.923 -6.868 13.582 1.00 85.94 159 THR A O 1
ATOM 1158 N N . ARG A 1 160 ? 3.250 -8.641 14.925 1.00 83.69 160 ARG A N 1
ATOM 1159 C CA . ARG A 1 160 ? 3.159 -7.889 16.184 1.00 83.69 160 ARG A CA 1
ATOM 1160 C C . ARG A 1 160 ? 4.558 -7.644 16.750 1.00 83.69 160 ARG A C 1
ATOM 1162 O O . ARG A 1 160 ? 5.355 -8.587 16.750 1.00 83.69 160 ARG A O 1
ATOM 1169 N N . PRO A 1 161 ? 4.885 -6.430 17.223 1.00 71.31 161 PRO A N 1
ATOM 1170 C CA . PRO A 1 161 ? 6.129 -6.213 17.952 1.00 71.31 161 PRO A CA 1
ATOM 1171 C C . PRO A 1 161 ? 6.156 -7.067 19.237 1.00 71.31 161 PRO A C 1
ATOM 1173 O O . PRO A 1 161 ? 5.096 -7.334 19.810 1.00 71.31 161 PRO A O 1
ATOM 1176 N N . PRO A 1 162 ? 7.336 -7.533 19.691 1.00 63.09 162 PRO A N 1
ATOM 1177 C CA . PRO A 1 162 ? 7.446 -8.238 20.963 1.00 63.09 162 PRO A CA 1
ATOM 1178 C C . PRO A 1 162 ? 7.017 -7.308 22.107 1.00 63.09 162 PRO A C 1
ATOM 1180 O O . PRO A 1 162 ? 7.453 -6.157 22.162 1.00 63.09 162 PRO A O 1
ATOM 1183 N N . HIS A 1 163 ? 6.132 -7.813 22.969 1.00 50.75 163 HIS A N 1
ATOM 1184 C CA . HIS A 1 163 ? 5.645 -7.127 24.168 1.00 50.75 163 HIS A CA 1
ATOM 1185 C C . HIS A 1 163 ? 6.705 -7.064 25.269 1.00 50.75 163 HIS A C 1
ATOM 1187 O O . HIS A 1 163 ? 7.466 -8.050 25.407 1.00 50.75 163 HIS A O 1
#

Sequence (163 aa):
MGQSLDQILAQVGDGDTINVSMVSNQDNGIASYAVGSLVFHKATGGVIFGGPRFHPARLESDPGQPFDMFFSDRRLAIDPPPAPGTFGRGPRQPFNANATEKLGVTISLGASPHVMQLSVFGSKSLVTLTPMGDLLVGLGPSLGNSAASVFVVAFLGITRPPH

Radius of gyration: 19.37 Å; chains: 1; bounding box: 58×37×55 Å

Secondary structure (DSSP, 8-state):
--B-HHHHHTTPPTT-EEEEEEEEEETTTEEEEEEEEEEEE--B---SSSPSPPB-EEEEE-TTS-EEEEETTS-S--PPPPPTT---SSSPP-S-TTSPEEEEEEEEE-SSSEEEEEEETTEEEEEEEEEETTEEEEEE--SSSSS-EEEEEEEEEEEPPP-

Organism: NCBI:txid1854500

pLDDT: mean 74.54, std 15.32, range [43.91, 92.62]

Foldseek 3Di:
DFAAPVRCVVPDDQQWKWWKKKWKDFDVPKIKIKTDIWGWHDWDWDDDPPIDDTAAIKTWGDPVTFIFMATPPPPQDQDDPDDPPDDDDDDGDPDHRVPGWGKTWMWGDDDPQIWIWIAGPNDIWIWTWDDDPQKTWTWTDHPDDDRIMIMIMTTDDIDGDDD